Protein AF-A0A9X4MC92-F1 (afdb_monomer_lite)

Foldseek 3Di:
DDDPKDKDKDAQAWEDEPPDDIDHARMFIAIDPCNVQDDPDRYYDYVVPGPGGPDGDHDDPDDPVVVVVVVVD

Structure (mmCIF, N/CA/C/O backbone):
data_AF-A0A9X4MC92-F1
#
_entry.id   AF-A0A9X4MC92-F1
#
loop_
_atom_site.group_PDB
_atom_site.id
_atom_site.type_symbol
_atom_site.label_atom_id
_atom_site.label_alt_id
_atom_site.label_comp_id
_atom_site.label_asym_id
_atom_site.label_entity_id
_atom_site.label_seq_id
_atom_site.pdbx_PDB_ins_code
_atom_site.Cartn_x
_atom_site.Cartn_y
_atom_site.Cartn_z
_atom_site.occupancy
_atom_site.B_iso_or_equiv
_atom_site.auth_seq_id
_atom_site.auth_comp_id
_atom_site.auth_asym_id
_atom_site.auth_atom_id
_atom_site.pdbx_PDB_model_num
ATOM 1 N N . MET A 1 1 ? -7.238 8.060 -26.124 1.00 41.59 1 MET A N 1
ATOM 2 C CA . MET A 1 1 ? -8.487 8.333 -25.379 1.00 41.59 1 MET A CA 1
ATOM 3 C C . MET A 1 1 ? -8.150 8.370 -23.887 1.00 41.59 1 MET A C 1
ATOM 5 O O . MET A 1 1 ? -7.899 7.317 -23.319 1.00 41.59 1 MET A O 1
ATOM 9 N N . LYS A 1 2 ? -8.023 9.553 -23.263 1.00 47.47 2 LYS A N 1
ATOM 10 C CA . LYS A 1 2 ? -7.817 9.651 -21.803 1.00 47.47 2 LYS A CA 1
ATOM 11 C C . LYS A 1 2 ? -9.155 9.362 -21.120 1.00 47.47 2 LYS A C 1
ATOM 13 O O . LYS A 1 2 ? -10.082 10.153 -21.252 1.00 47.47 2 LYS A O 1
ATOM 18 N N . ARG A 1 3 ? -9.269 8.233 -20.420 1.00 64.50 3 ARG A N 1
ATOM 19 C CA . ARG A 1 3 ? -10.321 8.045 -19.414 1.00 64.50 3 ARG A CA 1
ATOM 20 C C . ARG A 1 3 ? -9.829 8.725 -18.135 1.00 64.50 3 ARG A C 1
ATOM 22 O O . ARG A 1 3 ? -8.739 8.399 -17.674 1.00 64.50 3 ARG A O 1
ATOM 29 N N . ASN A 1 4 ? -10.587 9.685 -17.601 1.00 77.06 4 ASN A N 1
ATOM 30 C CA . ASN A 1 4 ? -10.322 10.254 -16.277 1.00 77.06 4 ASN A CA 1
ATOM 31 C C . ASN A 1 4 ? -10.642 9.185 -15.232 1.00 77.06 4 ASN A C 1
ATOM 33 O O . ASN A 1 4 ? -11.785 9.039 -14.810 1.00 77.06 4 ASN A O 1
ATOM 37 N N . ILE A 1 5 ? -9.637 8.396 -14.867 1.00 84.81 5 ILE A N 1
ATOM 38 C CA . ILE A 1 5 ? -9.748 7.440 -13.774 1.00 84.81 5 ILE A CA 1
ATOM 39 C C . ILE A 1 5 ? -9.349 8.189 -12.508 1.00 84.81 5 ILE A C 1
ATOM 41 O O . ILE A 1 5 ? -8.200 8.603 -12.367 1.00 84.81 5 ILE A O 1
ATOM 45 N N . LEU A 1 6 ? -10.309 8.388 -11.606 1.00 93.69 6 LEU A N 1
ATOM 46 C CA . LEU A 1 6 ? -10.011 8.875 -10.265 1.00 93.69 6 LEU A CA 1
ATOM 47 C C . LEU A 1 6 ? -9.153 7.824 -9.565 1.00 93.69 6 LEU A C 1
ATOM 49 O O . LEU A 1 6 ? -9.539 6.659 -9.498 1.00 93.69 6 LEU A O 1
ATOM 53 N N . ALA A 1 7 ? -7.990 8.227 -9.069 1.00 93.81 7 ALA A N 1
ATOM 54 C CA . ALA A 1 7 ? -7.104 7.354 -8.320 1.00 93.81 7 ALA A CA 1
ATOM 55 C C . ALA A 1 7 ? -6.445 8.138 -7.186 1.00 93.81 7 ALA A C 1
ATOM 57 O O . ALA A 1 7 ? -6.010 9.274 -7.384 1.00 93.81 7 ALA A O 1
ATOM 58 N N . LYS A 1 8 ? -6.362 7.525 -6.005 1.00 94.38 8 LYS A N 1
ATOM 59 C CA . LYS A 1 8 ? -5.628 8.058 -4.854 1.00 94.38 8 LYS A CA 1
ATOM 60 C C . LYS A 1 8 ? -4.543 7.064 -4.483 1.00 94.38 8 LYS A C 1
ATOM 62 O O . LYS A 1 8 ? -4.853 5.921 -4.149 1.00 94.38 8 LYS A O 1
ATOM 67 N N . GLY A 1 9 ? -3.297 7.504 -4.621 1.00 94.06 9 GLY A N 1
ATOM 68 C CA . GLY A 1 9 ? -2.112 6.688 -4.401 1.00 94.06 9 GLY A CA 1
ATOM 69 C C . GLY A 1 9 ? -1.436 6.998 -3.077 1.00 94.06 9 GLY A C 1
ATOM 70 O O . GLY A 1 9 ? -1.471 8.140 -2.617 1.00 94.06 9 GLY A O 1
ATOM 71 N N . TYR A 1 10 ? -0.793 5.987 -2.508 1.00 94.56 10 TYR A N 1
ATOM 72 C CA . TYR A 1 10 ? 0.042 6.115 -1.324 1.00 94.56 10 TYR A CA 1
ATOM 73 C C . TYR A 1 10 ? 1.368 5.399 -1.538 1.00 94.56 10 TYR A C 1
ATOM 75 O O . TYR A 1 10 ? 1.422 4.337 -2.162 1.00 94.56 10 TYR A O 1
ATOM 83 N N . THR A 1 11 ? 2.410 5.982 -0.961 1.00 93.12 11 THR A N 1
ATOM 84 C CA . THR A 1 11 ? 3.712 5.356 -0.735 1.00 93.12 11 THR A CA 1
ATOM 85 C C . THR A 1 11 ? 3.911 5.185 0.770 1.00 93.12 11 THR A C 1
ATOM 87 O O . THR A 1 11 ? 3.335 5.941 1.559 1.00 93.12 11 THR A O 1
ATOM 90 N N . ASN A 1 12 ? 4.712 4.197 1.174 1.00 89.31 12 ASN A N 1
ATOM 91 C CA . ASN A 1 12 ? 5.035 3.905 2.579 1.00 89.31 12 ASN A CA 1
ATOM 92 C C . ASN A 1 12 ? 3.829 3.532 3.470 1.00 89.31 12 ASN A C 1
ATOM 94 O O . ASN A 1 12 ? 3.902 3.694 4.685 1.00 89.31 12 ASN A O 1
ATOM 98 N N . CYS A 1 13 ? 2.730 3.040 2.890 1.00 92.19 13 CYS A N 1
ATOM 99 C CA . CYS A 1 13 ? 1.600 2.530 3.669 1.00 92.19 13 CYS A CA 1
ATOM 100 C C . CYS A 1 13 ? 1.924 1.174 4.295 1.00 92.19 13 CYS A C 1
ATOM 102 O O . CYS A 1 13 ? 2.459 0.288 3.635 1.00 92.19 13 CYS A O 1
ATOM 104 N N . SER A 1 14 ? 1.492 0.984 5.538 1.00 93.88 14 SER A N 1
ATOM 105 C CA . SER A 1 14 ? 1.381 -0.328 6.171 1.00 93.88 14 SER A CA 1
ATOM 106 C C . SER A 1 14 ? -0.079 -0.771 6.222 1.00 93.88 14 SER A C 1
ATOM 108 O O . SER A 1 14 ? -0.940 -0.004 6.654 1.00 93.88 14 SER A O 1
ATOM 110 N N . TYR A 1 15 ? -0.361 -2.002 5.793 1.00 95.44 15 TYR A N 1
ATOM 111 C CA . TYR A 1 15 ? -1.690 -2.608 5.839 1.00 95.44 15 TYR A CA 1
ATOM 112 C C . TYR A 1 15 ? -1.711 -3.789 6.802 1.00 95.44 15 TYR A C 1
ATOM 114 O O . TYR A 1 15 ? -1.011 -4.785 6.595 1.00 95.44 15 TYR A O 1
ATOM 122 N N . ARG A 1 16 ? -2.548 -3.696 7.837 1.00 94.75 16 ARG A N 1
ATOM 123 C CA . ARG A 1 16 ? -2.669 -4.709 8.892 1.00 94.75 16 ARG A CA 1
ATOM 124 C C . ARG A 1 16 ? -4.050 -5.325 8.894 1.00 94.75 16 ARG A C 1
ATOM 126 O O . ARG A 1 16 ? -5.028 -4.626 8.671 1.00 94.75 16 ARG A O 1
ATOM 133 N N . LYS A 1 17 ? -4.122 -6.623 9.166 1.00 94.50 17 LYS A N 1
ATOM 134 C CA . LYS A 1 17 ? -5.376 -7.338 9.389 1.00 94.50 17 LYS A CA 1
ATOM 135 C C . LYS A 1 17 ? -5.155 -8.445 10.405 1.00 94.50 17 LYS A C 1
ATOM 137 O O . LYS A 1 17 ? -4.167 -9.174 10.300 1.00 94.50 17 LYS A O 1
ATOM 142 N N . VAL A 1 18 ? -6.055 -8.601 11.368 1.00 96.00 18 VAL A N 1
ATOM 143 C CA . VAL A 1 18 ? -5.951 -9.649 12.384 1.00 96.00 18 VAL A CA 1
ATOM 144 C C . VAL A 1 18 ? -5.903 -11.025 11.715 1.00 96.00 18 VAL A C 1
ATOM 146 O O . VAL A 1 18 ? -6.708 -11.360 10.847 1.00 96.00 18 VAL A O 1
ATOM 149 N N . GLY A 1 19 ? -4.922 -11.833 12.119 1.00 95.81 19 GLY A N 1
ATOM 150 C CA . GLY A 1 19 ? -4.719 -13.181 11.585 1.00 95.81 19 GLY A CA 1
ATOM 151 C C . GLY A 1 19 ? -4.043 -13.241 10.210 1.00 95.81 19 GLY A C 1
ATOM 152 O O . GLY A 1 19 ? -3.890 -14.337 9.676 1.00 95.81 19 GLY A O 1
ATOM 153 N N . ILE A 1 20 ? -3.613 -12.107 9.645 1.00 93.69 20 ILE A N 1
ATOM 154 C CA . ILE A 1 20 ? -2.858 -12.041 8.386 1.00 93.69 20 ILE A CA 1
ATOM 155 C C . ILE A 1 20 ? -1.535 -11.307 8.629 1.00 93.69 20 ILE A C 1
ATOM 157 O O . ILE A 1 20 ? -1.457 -10.390 9.444 1.00 93.69 20 ILE A O 1
ATOM 161 N N . CYS A 1 21 ? -0.479 -11.722 7.927 1.00 91.50 21 CYS A N 1
ATOM 162 C CA . CYS A 1 21 ? 0.788 -10.997 7.947 1.00 91.50 21 CYS A CA 1
ATOM 163 C C . CYS A 1 21 ? 0.597 -9.576 7.392 1.00 91.50 21 CYS A C 1
ATOM 165 O O . CYS A 1 21 ? -0.078 -9.388 6.378 1.00 91.50 21 CYS A O 1
ATOM 167 N N . GLU A 1 22 ? 1.205 -8.592 8.051 1.00 91.62 22 GLU A N 1
ATOM 168 C CA . GLU A 1 22 ? 1.245 -7.212 7.571 1.00 91.62 22 GLU A CA 1
ATOM 169 C C . GLU A 1 22 ? 1.911 -7.135 6.190 1.00 91.62 22 GLU A C 1
ATOM 171 O O . GLU A 1 22 ? 2.867 -7.857 5.903 1.00 91.62 22 GLU A O 1
ATOM 176 N N . CYS A 1 23 ? 1.414 -6.237 5.340 1.00 90.31 23 CYS A N 1
ATOM 177 C CA . CYS A 1 23 ? 1.986 -5.966 4.025 1.00 90.31 23 CYS A CA 1
ATOM 178 C C . CYS A 1 23 ? 2.306 -4.474 3.890 1.00 90.31 23 CYS A C 1
ATOM 180 O O . CYS A 1 23 ? 1.477 -3.620 4.216 1.00 90.31 23 CYS A O 1
ATOM 182 N N . GLN A 1 24 ? 3.509 -4.172 3.400 1.00 93.38 24 GLN A N 1
ATOM 183 C CA . GLN A 1 24 ? 3.987 -2.813 3.157 1.00 93.38 24 GLN A CA 1
ATOM 184 C C . GLN A 1 24 ? 4.441 -2.680 1.705 1.00 93.38 24 GLN A C 1
ATOM 186 O O . GLN A 1 24 ? 5.618 -2.901 1.424 1.00 93.38 24 GLN A O 1
ATOM 191 N N . PRO A 1 25 ? 3.523 -2.355 0.785 1.00 93.06 25 PRO A N 1
ATOM 192 C CA . PRO A 1 25 ? 3.888 -2.260 -0.609 1.00 93.06 25 PRO A CA 1
ATOM 193 C C . PRO A 1 25 ? 4.604 -0.970 -0.953 1.00 93.06 25 PRO A C 1
ATOM 195 O O . PRO A 1 25 ? 4.328 0.079 -0.360 1.00 93.06 25 PRO A O 1
ATOM 198 N N . ASP A 1 26 ? 5.440 -1.031 -1.988 1.00 92.94 26 ASP A N 1
ATOM 199 C CA . ASP A 1 26 ? 6.086 0.159 -2.545 1.00 92.94 26 ASP A CA 1
ATOM 200 C C . ASP A 1 26 ? 5.048 1.223 -2.928 1.00 92.94 26 ASP A C 1
ATOM 202 O O . ASP A 1 26 ? 5.198 2.410 -2.612 1.00 92.94 26 ASP A O 1
ATOM 206 N N . ILE A 1 27 ? 3.967 0.805 -3.604 1.00 94.62 27 ILE A N 1
ATOM 207 C CA . ILE A 1 27 ? 2.879 1.696 -4.016 1.00 94.62 27 ILE A CA 1
ATOM 208 C C . ILE A 1 27 ? 1.523 0.994 -3.906 1.00 94.62 27 ILE A C 1
ATOM 210 O O . ILE A 1 27 ? 1.354 -0.173 -4.257 1.00 94.62 27 ILE A O 1
ATOM 214 N N . SER A 1 28 ? 0.510 1.743 -3.482 1.00 95.19 28 SER A N 1
ATOM 215 C CA . SER A 1 28 ? -0.880 1.284 -3.424 1.00 95.19 28 SER A CA 1
ATOM 216 C C . SER A 1 28 ? -1.840 2.343 -3.961 1.00 95.19 28 SER A C 1
ATOM 218 O O . SER A 1 28 ? -1.602 3.540 -3.796 1.00 95.19 28 SER A O 1
ATOM 220 N N . TYR A 1 29 ? -2.936 1.919 -4.596 1.00 95.69 29 TYR A N 1
ATOM 221 C CA . TYR A 1 29 ? -3.965 2.818 -5.123 1.00 95.69 29 TYR A CA 1
ATOM 222 C C . TYR A 1 29 ? -5.379 2.371 -4.766 1.00 95.69 29 TYR A C 1
ATOM 224 O O . TYR A 1 29 ? -5.716 1.189 -4.827 1.00 95.69 29 TYR A O 1
ATOM 232 N N . TYR A 1 30 ? -6.226 3.360 -4.496 1.00 95.56 30 TYR A N 1
ATOM 233 C CA . TYR A 1 30 ? -7.683 3.246 -4.525 1.00 95.56 30 TYR A CA 1
ATOM 234 C C . TYR A 1 30 ? -8.180 3.867 -5.823 1.00 95.56 30 TYR A C 1
ATOM 236 O O . TYR A 1 30 ? -7.688 4.930 -6.213 1.00 95.56 30 TYR A O 1
ATOM 244 N N . VAL A 1 31 ? -9.139 3.232 -6.490 1.00 95.44 31 VAL A N 1
ATOM 245 C CA . VAL A 1 31 ? -9.578 3.611 -7.840 1.00 95.44 31 VAL A CA 1
ATOM 246 C C . VAL A 1 31 ? -11.084 3.880 -7.873 1.00 95.44 31 VAL A C 1
ATOM 248 O O . VAL A 1 31 ? -11.875 3.241 -7.182 1.00 95.44 31 VAL A O 1
ATOM 251 N N . GLY A 1 32 ? -11.498 4.855 -8.683 1.00 94.25 32 GLY A N 1
ATOM 252 C CA . GLY A 1 32 ? -12.898 5.236 -8.853 1.00 94.25 32 GLY A CA 1
ATOM 253 C C . GLY A 1 32 ? -13.513 5.774 -7.563 1.00 94.25 32 GLY A C 1
ATOM 254 O O . GLY A 1 32 ? -12.883 6.538 -6.829 1.00 94.25 32 GLY A O 1
ATOM 255 N N . ASP A 1 33 ? -14.738 5.352 -7.261 1.00 93.44 33 ASP A N 1
ATOM 256 C CA . ASP A 1 33 ? -15.497 5.845 -6.103 1.00 93.44 33 ASP A CA 1
ATOM 257 C C . ASP A 1 33 ? -14.853 5.466 -4.759 1.00 93.44 33 ASP A C 1
ATOM 259 O O . ASP A 1 33 ? -15.042 6.150 -3.751 1.00 93.44 33 ASP A O 1
ATOM 263 N N . ARG A 1 34 ? -14.013 4.419 -4.732 1.00 92.62 34 ARG A N 1
ATOM 264 C CA . ARG A 1 34 ? -13.289 3.999 -3.520 1.00 92.62 34 ARG A CA 1
ATOM 265 C C . ARG A 1 34 ? -12.239 5.015 -3.077 1.00 92.62 34 ARG A C 1
ATOM 267 O O . ARG A 1 34 ? -11.860 5.004 -1.910 1.00 92.62 34 ARG A O 1
ATOM 274 N N . THR A 1 35 ? -11.837 5.944 -3.947 1.00 93.50 35 THR A N 1
ATOM 275 C CA . THR A 1 35 ? -10.940 7.057 -3.587 1.00 93.50 35 THR A CA 1
ATOM 276 C C . THR A 1 35 ? -11.475 7.913 -2.438 1.00 93.50 35 THR A C 1
ATOM 278 O O . THR A 1 35 ? -10.685 8.436 -1.655 1.00 93.50 35 THR A O 1
ATOM 281 N N . GLN A 1 36 ? -12.800 8.013 -2.282 1.00 92.56 36 GLN A N 1
ATOM 282 C CA . GLN A 1 36 ? -13.439 8.762 -1.193 1.00 92.56 36 GLN A CA 1
ATOM 283 C C . GLN A 1 36 ? -13.315 8.064 0.167 1.00 92.56 36 GLN A C 1
ATOM 285 O O . GLN A 1 36 ? -13.373 8.717 1.205 1.00 92.56 36 GLN A O 1
ATOM 290 N N . LYS A 1 37 ? -13.141 6.739 0.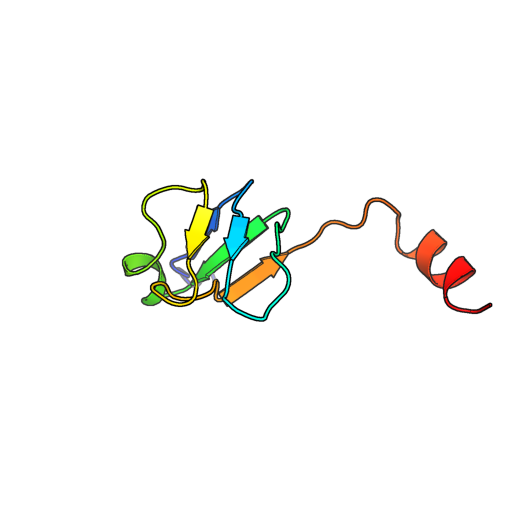159 1.00 90.06 37 LYS A N 1
AT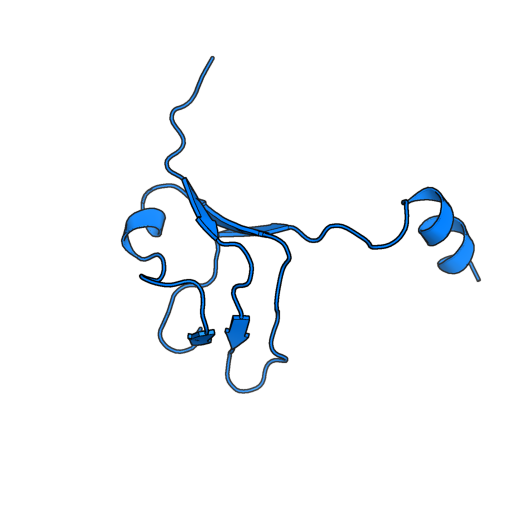OM 291 C CA . LYS A 1 37 ? -12.982 5.896 1.355 1.00 90.06 37 LYS A CA 1
ATOM 292 C C . LYS A 1 37 ? -11.523 5.547 1.637 1.00 90.06 37 LYS A C 1
ATOM 294 O O . LYS A 1 37 ? -11.237 4.779 2.549 1.00 90.06 37 LYS A O 1
ATOM 299 N N . ALA A 1 38 ? -10.609 6.073 0.831 1.00 92.19 38 ALA A N 1
ATOM 300 C CA . ALA A 1 38 ? -9.194 5.847 1.005 1.00 92.19 38 ALA A CA 1
ATOM 301 C C . ALA A 1 38 ? -8.693 6.554 2.286 1.00 92.19 38 ALA A C 1
ATOM 303 O O . ALA A 1 38 ? -9.158 7.660 2.589 1.00 92.19 38 ALA A O 1
ATOM 304 N N . PRO A 1 39 ? -7.725 5.969 3.012 1.00 89.88 39 PRO A N 1
ATOM 305 C CA . PRO A 1 39 ? -7.206 6.497 4.274 1.00 89.88 39 PRO A CA 1
ATOM 306 C C . PRO A 1 39 ? -6.803 7.977 4.209 1.00 89.88 39 PRO A C 1
ATOM 308 O O . PRO A 1 39 ? -6.335 8.482 3.187 1.00 89.88 39 PRO A O 1
ATOM 311 N N . GLN A 1 40 ? -6.956 8.723 5.298 1.00 85.44 40 GLN A N 1
ATOM 312 C CA . GLN A 1 40 ? -6.551 10.137 5.293 1.00 85.44 40 GLN A CA 1
ATOM 313 C C . GLN A 1 40 ? -5.024 10.303 5.305 1.00 85.44 40 GLN A C 1
ATOM 315 O O . GLN A 1 40 ? -4.516 11.271 4.743 1.00 85.44 40 GLN A O 1
ATOM 320 N N . SER A 1 41 ? -4.291 9.340 5.872 1.00 80.75 41 SER A N 1
ATOM 321 C CA . SER A 1 41 ? -2.827 9.336 5.924 1.00 80.75 41 SER A CA 1
ATOM 322 C C . SER A 1 41 ? -2.240 7.972 5.551 1.00 80.75 41 SER A C 1
ATOM 324 O O . SER A 1 41 ? -2.945 6.964 5.526 1.00 80.75 41 SER A O 1
ATOM 326 N N . SER A 1 42 ? -0.940 7.961 5.244 1.00 71.38 42 SER A N 1
ATOM 327 C CA . SER A 1 42 ? -0.183 6.797 4.775 1.00 71.38 42 SER A CA 1
ATOM 328 C C . SER A 1 42 ? 0.562 6.038 5.880 1.00 71.38 42 SER A C 1
ATOM 330 O O . SER A 1 42 ? 1.548 5.379 5.585 1.00 71.38 42 SER A O 1
ATOM 332 N N . ALA A 1 43 ? 0.179 6.170 7.154 1.00 78.81 43 ALA A N 1
ATOM 333 C CA . ALA A 1 43 ? 0.957 5.579 8.248 1.00 78.81 43 ALA A CA 1
ATOM 334 C C . ALA A 1 43 ? 0.676 4.074 8.413 1.00 78.81 43 ALA A C 1
ATOM 336 O O . ALA A 1 43 ? 1.437 3.233 7.945 1.00 78.81 43 ALA A O 1
ATOM 337 N N . ILE A 1 44 ? -0.424 3.731 9.081 1.00 91.19 44 ILE A N 1
ATOM 338 C CA . ILE A 1 44 ? -0.857 2.352 9.316 1.00 91.19 44 ILE A CA 1
ATOM 339 C C . ILE A 1 44 ? -2.358 2.316 9.057 1.00 91.19 44 ILE A C 1
ATOM 341 O O . ILE A 1 44 ? -3.106 3.116 9.619 1.00 91.19 44 ILE A O 1
ATOM 345 N N . VAL A 1 45 ? -2.782 1.409 8.188 1.00 93.50 45 VAL A N 1
ATOM 346 C CA . VAL A 1 45 ? -4.172 1.212 7.792 1.00 93.50 45 VAL A CA 1
ATOM 347 C C . VAL A 1 45 ? -4.628 -0.127 8.351 1.00 93.50 45 VAL A C 1
ATOM 349 O O . VAL A 1 45 ? -4.127 -1.180 7.951 1.00 93.50 45 VAL A O 1
ATOM 352 N N . ASP A 1 46 ? -5.582 -0.074 9.274 1.00 94.19 46 ASP A N 1
ATOM 353 C CA . ASP A 1 46 ? -6.259 -1.261 9.783 1.00 94.19 46 ASP A CA 1
ATOM 354 C C . ASP A 1 46 ? -7.324 -1.719 8.773 1.00 94.19 46 ASP A C 1
ATOM 356 O O . ASP A 1 46 ? -8.287 -1.000 8.506 1.00 94.19 46 ASP A O 1
ATOM 360 N N . LEU A 1 47 ? -7.131 -2.893 8.174 1.00 93.50 47 LEU A N 1
ATOM 361 C CA . LEU A 1 47 ? -8.020 -3.498 7.179 1.00 93.50 47 LEU A CA 1
ATOM 362 C C . LEU A 1 47 ? -9.197 -4.268 7.791 1.00 93.50 47 LEU A C 1
ATOM 364 O O . LEU A 1 47 ? -10.040 -4.765 7.038 1.00 93.50 47 LEU A O 1
ATOM 368 N N . ASP A 1 48 ? -9.263 -4.405 9.114 1.00 94.69 48 ASP A N 1
ATOM 369 C CA . ASP A 1 48 ? -10.492 -4.838 9.779 1.00 94.69 48 ASP A CA 1
ATOM 370 C C . ASP A 1 48 ? -11.502 -3.680 9.867 1.00 94.69 48 ASP A C 1
ATOM 372 O O . ASP A 1 48 ? -12.711 -3.914 9.847 1.00 94.69 48 ASP A O 1
ATOM 376 N N . GLU A 1 49 ? -11.021 -2.430 9.851 1.00 92.62 49 GLU A N 1
ATOM 377 C CA . GLU A 1 49 ? -11.850 -1.215 9.910 1.00 92.62 49 GLU A CA 1
ATOM 378 C C . GLU A 1 49 ? -11.918 -0.437 8.583 1.00 92.62 49 GLU A C 1
ATOM 380 O O . GLU A 1 49 ? -12.855 0.329 8.344 1.00 92.62 49 GLU A O 1
ATOM 385 N N . SER A 1 50 ? -10.938 -0.626 7.697 1.00 90.81 50 SER A N 1
ATOM 386 C CA . SER A 1 50 ? -10.797 0.105 6.433 1.00 90.81 50 SER A CA 1
ATOM 387 C C . SER A 1 50 ? -10.843 -0.811 5.215 1.00 90.81 50 SER A C 1
ATOM 389 O O . SER A 1 50 ? -10.604 -2.015 5.271 1.00 90.81 50 SER A O 1
ATOM 391 N N . LEU A 1 51 ? -11.116 -0.215 4.054 1.00 91.88 51 LEU A N 1
ATOM 392 C CA . LEU A 1 51 ? -11.014 -0.926 2.785 1.00 91.88 51 LEU A CA 1
ATOM 393 C C . LEU A 1 51 ? -9.550 -1.189 2.427 1.00 91.88 51 LEU A C 1
ATOM 395 O O . LEU A 1 51 ? -8.704 -0.319 2.602 1.00 91.88 51 LEU A O 1
ATOM 399 N N . SER A 1 52 ? -9.278 -2.346 1.826 1.00 93.81 52 SER A N 1
ATOM 400 C CA . SER A 1 52 ? -8.002 -2.592 1.155 1.00 93.81 52 SER A CA 1
ATOM 401 C C . SER A 1 52 ? -7.869 -1.740 -0.116 1.00 93.81 52 SER A C 1
ATOM 403 O O . SER A 1 52 ? -8.896 -1.408 -0.732 1.00 93.81 52 SER A O 1
ATOM 405 N N . PRO A 1 53 ? -6.633 -1.4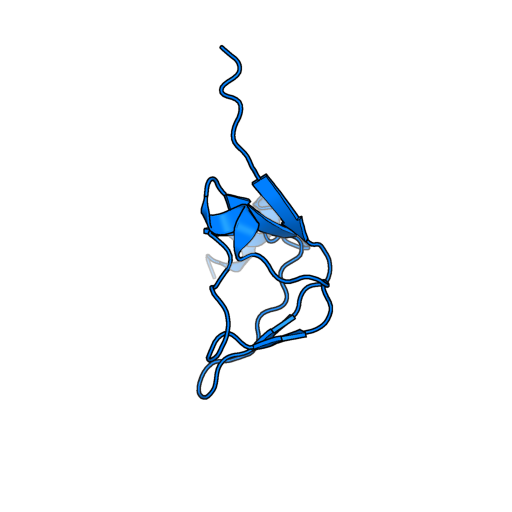19 -0.545 1.00 94.75 53 PRO A N 1
ATOM 406 C CA . PRO A 1 53 ? -6.395 -0.811 -1.850 1.00 94.75 53 PRO A CA 1
ATOM 407 C C . PRO A 1 53 ? -6.854 -1.743 -2.982 1.00 94.75 53 PRO A C 1
ATOM 409 O O . PRO A 1 53 ? -6.916 -2.964 -2.821 1.00 94.75 53 PRO A O 1
ATOM 412 N N . ASP A 1 54 ? -7.187 -1.156 -4.130 1.00 96.44 54 ASP A N 1
ATOM 413 C CA . ASP A 1 54 ? -7.591 -1.880 -5.343 1.00 96.44 54 ASP A CA 1
ATOM 414 C C . ASP A 1 54 ? -6.383 -2.415 -6.116 1.00 96.44 54 ASP A C 1
ATOM 416 O O . ASP A 1 54 ? -6.462 -3.444 -6.784 1.00 96.44 54 ASP A O 1
ATOM 420 N N . ILE A 1 55 ? -5.267 -1.690 -6.044 1.00 95.06 55 ILE A N 1
ATOM 421 C CA . ILE A 1 55 ? -4.026 -2.016 -6.737 1.00 95.06 55 ILE A CA 1
ATOM 422 C C . ILE A 1 55 ? -2.888 -1.921 -5.734 1.00 95.06 55 ILE A C 1
ATOM 424 O O . ILE A 1 55 ? -2.756 -0.921 -5.025 1.00 95.06 55 ILE A O 1
ATOM 428 N N . VAL A 1 56 ? -2.054 -2.952 -5.726 1.00 94.69 56 VAL A N 1
ATOM 429 C CA . VAL A 1 56 ? -0.796 -3.011 -4.989 1.00 94.69 56 VAL A CA 1
ATOM 430 C C . VAL A 1 56 ? 0.318 -3.254 -6.000 1.00 94.69 56 VAL A C 1
ATOM 432 O O . VAL A 1 56 ? 0.175 -4.100 -6.884 1.00 94.69 56 VAL A O 1
ATOM 435 N N . ILE A 1 57 ? 1.393 -2.478 -5.907 1.00 93.56 57 ILE A N 1
ATOM 436 C CA . ILE A 1 57 ? 2.565 -2.577 -6.774 1.00 93.56 57 ILE A CA 1
ATO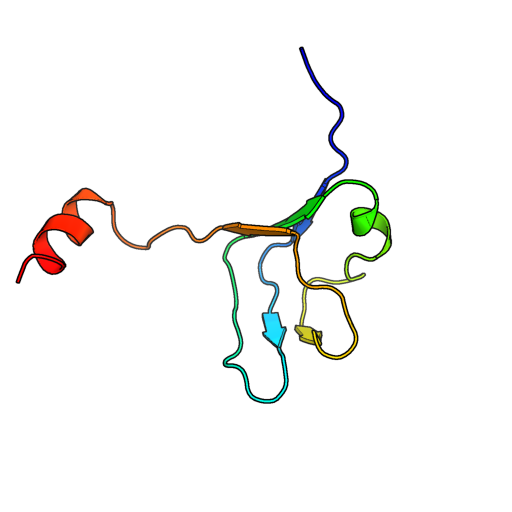M 437 C C . ILE A 1 57 ? 3.783 -2.787 -5.887 1.00 93.56 57 ILE A C 1
ATOM 439 O O . ILE A 1 57 ? 4.011 -2.005 -4.969 1.00 93.56 57 ILE A O 1
ATOM 443 N N . GLU A 1 58 ? 4.562 -3.804 -6.239 1.00 91.69 58 GLU A N 1
ATOM 444 C CA . GLU A 1 58 ? 5.883 -4.071 -5.680 1.00 91.69 58 GLU A CA 1
ATOM 445 C C . GLU A 1 58 ? 6.912 -4.017 -6.802 1.00 91.69 58 GLU A C 1
ATOM 447 O O . GLU A 1 58 ? 6.729 -4.598 -7.881 1.00 91.69 58 GLU A O 1
ATOM 452 N N . ILE A 1 59 ? 8.005 -3.319 -6.547 1.00 88.38 59 ILE A N 1
ATOM 453 C CA . ILE A 1 59 ? 9.162 -3.221 -7.413 1.00 88.38 59 ILE A CA 1
ATOM 454 C C . ILE A 1 59 ? 10.190 -4.201 -6.864 1.00 88.38 59 ILE A C 1
ATOM 456 O O . ILE A 1 59 ? 10.798 -3.997 -5.819 1.00 88.38 59 ILE A O 1
ATOM 460 N N . ALA A 1 60 ? 10.403 -5.295 -7.590 1.00 84.25 60 ALA A N 1
ATOM 461 C CA . ALA A 1 60 ? 11.404 -6.272 -7.193 1.00 84.25 60 ALA A CA 1
ATOM 462 C C . ALA A 1 60 ? 12.797 -5.619 -7.082 1.00 84.25 60 ALA A C 1
ATOM 464 O O . ALA A 1 60 ? 13.266 -4.979 -8.025 1.00 84.25 60 ALA A O 1
ATOM 465 N N . ASP A 1 61 ? 13.492 -5.882 -5.971 1.00 82.56 61 ASP A N 1
ATOM 466 C CA . ASP A 1 61 ? 14.891 -5.475 -5.739 1.00 82.56 61 ASP A CA 1
ATOM 467 C C . ASP A 1 61 ? 15.856 -6.046 -6.799 1.00 82.56 61 ASP A C 1
ATOM 469 O O . ASP A 1 61 ? 16.955 -5.549 -7.047 1.00 82.56 61 ASP A O 1
ATOM 473 N N . THR A 1 62 ? 15.427 -7.098 -7.502 1.00 78.69 62 THR A N 1
ATOM 474 C CA . THR A 1 62 ? 16.190 -7.692 -8.596 1.00 78.69 62 THR A CA 1
ATOM 475 C C . THR A 1 62 ? 15.404 -7.705 -9.897 1.00 78.69 62 THR A C 1
ATOM 477 O O . THR A 1 62 ? 14.187 -7.867 -9.935 1.00 78.69 62 THR A O 1
ATOM 480 N N . SER A 1 63 ? 16.126 -7.568 -11.009 1.00 72.50 63 SER A N 1
ATOM 481 C CA . SER A 1 63 ? 15.525 -7.677 -12.334 1.00 72.50 63 SER A CA 1
ATOM 482 C C . SER A 1 63 ? 15.024 -9.101 -12.607 1.00 72.50 63 SER A C 1
ATOM 484 O O . SER A 1 63 ? 15.631 -10.087 -12.183 1.00 72.50 63 SER A O 1
ATOM 486 N N . LEU A 1 64 ? 13.955 -9.219 -13.403 1.00 63.66 64 LEU A N 1
ATOM 487 C CA . LEU A 1 64 ? 13.314 -10.494 -13.769 1.00 63.66 64 LEU A CA 1
ATOM 488 C C . LEU A 1 64 ? 14.292 -11.561 -14.297 1.00 63.66 64 LEU A C 1
ATOM 490 O O . LEU A 1 64 ? 14.104 -12.752 -14.062 1.00 63.66 64 LEU A O 1
ATOM 494 N N . ARG A 1 65 ? 15.377 -11.146 -14.969 1.00 52.34 65 ARG A N 1
ATOM 495 C CA . ARG A 1 65 ? 16.426 -12.060 -15.453 1.00 52.34 65 ARG A CA 1
ATOM 496 C C . ARG A 1 65 ? 17.105 -12.827 -14.311 1.00 52.34 65 ARG A C 1
ATOM 498 O O . ARG A 1 65 ? 17.437 -13.994 -14.499 1.00 52.34 65 ARG A O 1
ATOM 505 N N . LYS A 1 66 ? 17.312 -12.200 -13.148 1.00 48.62 66 LYS A N 1
ATOM 506 C CA . LYS A 1 66 ? 17.894 -12.860 -11.968 1.00 48.62 66 LYS A CA 1
ATOM 507 C C . LYS A 1 66 ? 16.887 -13.814 -11.312 1.00 48.62 66 LYS A C 1
ATOM 509 O O . LYS A 1 66 ? 17.261 -14.944 -11.011 1.00 48.62 66 LYS A O 1
ATOM 514 N N . LEU A 1 67 ? 15.615 -13.420 -11.195 1.00 50.81 67 LEU A N 1
ATOM 515 C CA . LEU A 1 67 ? 14.529 -14.263 -10.664 1.00 50.81 67 LEU A CA 1
ATOM 516 C C . LEU A 1 67 ? 14.364 -15.585 -11.435 1.00 50.81 67 LEU A C 1
ATOM 518 O O . L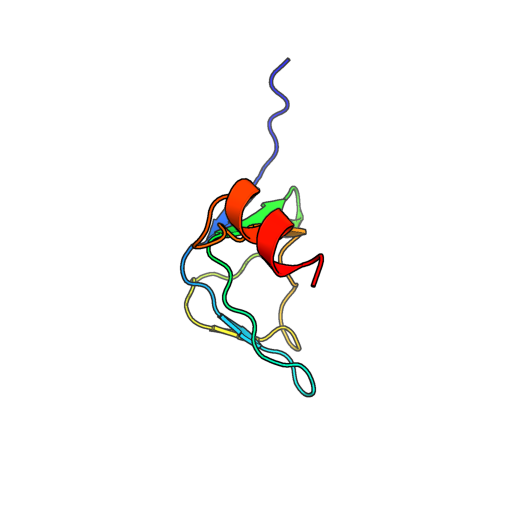EU A 1 67 ? 14.335 -16.646 -10.814 1.00 50.81 67 LEU A O 1
ATOM 522 N N . CYS A 1 68 ? 14.370 -15.557 -12.775 1.00 41.56 68 CYS A N 1
ATOM 523 C CA . CYS A 1 68 ? 14.279 -16.783 -13.585 1.00 41.56 68 CYS A CA 1
ATOM 524 C C . CYS A 1 68 ? 15.454 -17.754 -13.375 1.00 41.56 68 CYS A C 1
ATOM 526 O O . CYS A 1 68 ? 15.286 -18.954 -13.557 1.00 41.56 68 CYS A O 1
ATOM 528 N N . SER A 1 69 ? 16.639 -17.262 -12.993 1.00 47.66 69 SER A N 1
ATOM 529 C CA . SER A 1 69 ? 17.808 -18.122 -12.750 1.00 47.66 69 SER A CA 1
ATOM 530 C C . SER A 1 69 ? 17.803 -18.803 -11.376 1.00 47.66 69 SER A C 1
ATOM 532 O O . SER A 1 69 ? 18.472 -19.819 -11.198 1.00 47.66 69 SER A O 1
ATOM 534 N N . VAL A 1 70 ? 17.043 -18.255 -10.420 1.00 51.12 70 VAL A N 1
ATOM 535 C CA . VAL A 1 70 ? 16.940 -18.761 -9.042 1.00 51.12 70 VAL A CA 1
ATOM 536 C C . VAL A 1 70 ? 15.690 -19.626 -8.856 1.00 51.12 70 VAL A C 1
ATOM 538 O O . VAL A 1 70 ? 15.75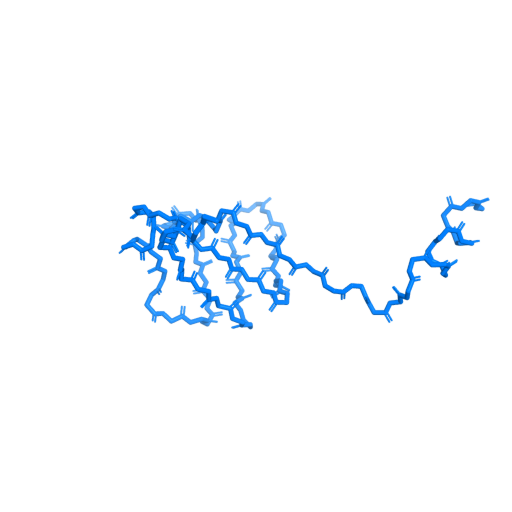2 -20.613 -8.139 1.00 51.12 70 VAL A O 1
ATOM 541 N N . ALA A 1 71 ? 14.585 -19.324 -9.546 1.00 40.09 71 ALA A N 1
ATOM 542 C CA . ALA A 1 71 ? 13.326 -20.073 -9.438 1.00 40.09 71 ALA A CA 1
ATOM 543 C C . ALA A 1 71 ? 13.276 -21.389 -10.251 1.00 40.09 71 ALA A C 1
ATOM 545 O O . ALA A 1 71 ? 12.274 -22.095 -10.200 1.00 40.09 71 ALA A O 1
ATOM 546 N N . MET A 1 72 ? 14.329 -21.718 -11.012 1.00 41.34 72 MET A N 1
ATOM 547 C CA . MET A 1 72 ? 14.465 -22.983 -11.763 1.00 41.34 72 MET A CA 1
ATOM 548 C C . MET A 1 72 ? 15.509 -23.940 -11.155 1.00 41.34 72 MET A C 1
ATOM 550 O O . MET A 1 72 ? 16.048 -24.792 -11.864 1.00 41.34 72 MET A O 1
ATOM 554 N N . ARG A 1 73 ? 15.831 -23.789 -9.867 1.00 37.78 73 ARG A N 1
ATOM 555 C CA . ARG A 1 73 ? 16.645 -24.747 -9.108 1.00 37.78 73 ARG A CA 1
ATOM 556 C C . ARG A 1 73 ? 15.841 -25.355 -7.976 1.00 37.78 73 ARG A C 1
ATOM 558 O O . ARG A 1 73 ? 15.066 -24.598 -7.356 1.00 37.78 73 ARG A O 1
#

Radius of gyration: 15.34 Å; chains: 1; bounding box: 33×35×38 Å

Organism: NCBI:txid1855837

Sequence (73 aa):
MKRNILAKGYTNCSYRKVGICECQPDISYYVGDRTQKAPQSSAIVDLDESLSPDIVIEIADTSLRKLCSVAMR

pLDDT: mean 83.46, std 17.48, range [37.78, 96.44]

Secondary structure (DSSP, 8-state):
------EEEEES-EEEETTEEEE--SEEEEEGGGGGGS-SSSSEEETTTSPPPSEEE---SS-HHHHHHHTT-